Protein AF-A0A453H0G4-F1 (afdb_monomer_lite)

Secondary structure (DSSP, 8-state):
-BS-GGG-S-HHHHHHHHHHHSPTTPEEEEEE----SSHHHHHHHHHH--PPPHHHHHHHHHHHT-EEEEEEEE--GGGTT-GGG----EEEEEEE--SSSS-S----------------HHHHHHHHHHHHHHHHHHHHHHHHHHHHHHHS-TTS--

Organism: Aegilops tauschii subsp. strangulata (NCBI:txid200361)

Structure (mmCIF, N/CA/C/O backbone):
data_AF-A0A453H0G4-F1
#
_entry.id   AF-A0A453H0G4-F1
#
loop_
_atom_site.group_PDB
_atom_site.id
_atom_site.type_symbol
_atom_site.label_atom_id
_atom_site.label_alt_id
_atom_site.label_comp_id
_atom_site.label_asym_id
_atom_site.label_entity_id
_atom_site.label_seq_id
_atom_site.pdbx_PDB_ins_code
_atom_site.Cartn_x
_atom_site.Cartn_y
_atom_site.Cartn_z
_atom_site.occupancy
_atom_site.B_iso_or_equiv
_atom_site.auth_seq_id
_atom_site.auth_comp_id
_atom_site.auth_asym_id
_atom_site.auth_atom_id
_atom_site.pdbx_PDB_model_num
ATOM 1 N N . MET A 1 1 ? -11.898 4.161 0.902 1.00 44.88 1 MET A N 1
ATOM 2 C CA . MET A 1 1 ? -11.115 5.325 0.427 1.00 44.88 1 MET A CA 1
ATOM 3 C C . MET A 1 1 ? -10.184 4.853 -0.679 1.00 44.88 1 MET A C 1
ATOM 5 O O . MET A 1 1 ? -9.592 3.791 -0.533 1.00 44.88 1 MET A O 1
ATOM 9 N N . HIS A 1 2 ? -10.110 5.577 -1.796 1.00 42.06 2 HIS A N 1
ATOM 10 C CA . HIS A 1 2 ? -9.302 5.189 -2.958 1.00 42.06 2 HIS A CA 1
ATOM 11 C C . HIS A 1 2 ? -8.018 6.042 -2.993 1.00 42.06 2 HIS A C 1
ATOM 13 O O . HIS A 1 2 ? -8.122 7.266 -3.025 1.00 42.06 2 HIS A O 1
ATOM 19 N N . GLY A 1 3 ? -6.842 5.402 -2.934 1.00 50.47 3 GLY A N 1
ATOM 20 C CA . GLY A 1 3 ? -5.542 5.872 -3.451 1.00 50.47 3 GLY A CA 1
ATOM 21 C C . GLY A 1 3 ? -5.126 7.316 -3.173 1.00 50.47 3 GLY A C 1
ATOM 22 O O . GLY A 1 3 ? -4.832 8.050 -4.110 1.00 50.47 3 GLY A O 1
ATOM 23 N N . SER A 1 4 ? -5.148 7.757 -1.916 1.00 56.78 4 SER A N 1
ATOM 24 C CA . SER A 1 4 ? -4.511 9.034 -1.551 1.00 56.78 4 SER A CA 1
ATOM 25 C C . SER A 1 4 ? -3.660 8.967 -0.293 1.00 56.78 4 SER A C 1
ATOM 27 O O . SER A 1 4 ? -2.975 9.937 0.006 1.00 56.78 4 SER A O 1
ATOM 29 N N . ILE A 1 5 ? -3.666 7.848 0.432 1.00 64.12 5 ILE A N 1
ATOM 30 C CA . ILE A 1 5 ? -3.004 7.737 1.734 1.00 64.12 5 ILE A CA 1
ATOM 31 C C . ILE A 1 5 ? -1.475 7.783 1.630 1.00 64.12 5 I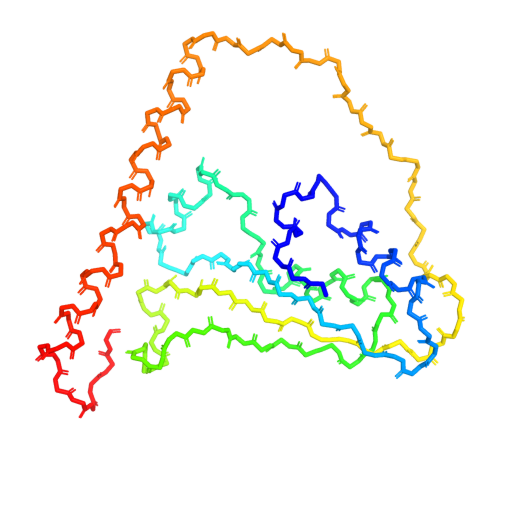LE A C 1
ATOM 33 O O . ILE A 1 5 ? -0.809 8.235 2.552 1.00 64.12 5 ILE A O 1
ATOM 37 N N . GLU A 1 6 ? -0.925 7.411 0.476 1.00 60.19 6 GLU A N 1
ATOM 38 C CA . GLU A 1 6 ? 0.489 7.552 0.123 1.00 60.19 6 GLU A CA 1
ATOM 39 C C . GLU A 1 6 ? 0.974 9.014 0.102 1.00 60.19 6 GLU A C 1
ATOM 41 O O . GLU A 1 6 ? 2.168 9.273 0.235 1.00 60.19 6 GLU A O 1
ATOM 46 N N . TYR A 1 7 ? 0.059 9.980 -0.030 1.00 61.62 7 TYR A N 1
ATOM 47 C CA . TYR A 1 7 ? 0.363 11.412 0.038 1.00 61.62 7 TYR A CA 1
ATOM 48 C C . TYR A 1 7 ? 0.092 12.013 1.419 1.00 61.62 7 TYR A C 1
ATOM 50 O O . TYR A 1 7 ? 0.298 13.212 1.620 1.00 61.62 7 TYR A O 1
ATOM 58 N N . TRP A 1 8 ? -0.410 11.222 2.371 1.00 67.94 8 TRP A N 1
ATOM 59 C CA . TRP A 1 8 ? -0.763 11.751 3.678 1.00 67.94 8 TRP A CA 1
ATOM 60 C C . TRP A 1 8 ? 0.496 11.867 4.531 1.00 67.94 8 TRP A C 1
ATOM 62 O O . TRP A 1 8 ? 1.216 10.884 4.691 1.00 67.94 8 TRP A O 1
ATOM 72 N N . PRO A 1 9 ? 0.747 13.036 5.144 1.00 67.38 9 PRO A N 1
ATOM 73 C CA . PRO A 1 9 ? 1.880 13.195 6.050 1.00 67.38 9 PRO A CA 1
ATOM 74 C C . PRO A 1 9 ? 1.763 12.299 7.296 1.00 67.38 9 PRO A C 1
ATOM 76 O O . PRO A 1 9 ? 2.767 12.027 7.942 1.00 67.38 9 PRO A O 1
ATOM 79 N N . ASP A 1 10 ? 0.550 11.838 7.629 1.00 79.19 10 ASP A N 1
ATOM 80 C CA . ASP A 1 10 ? 0.279 10.897 8.720 1.00 79.19 10 ASP A CA 1
ATOM 81 C C . ASP A 1 10 ? -0.889 9.950 8.334 1.00 79.19 10 ASP A C 1
ATOM 83 O O . ASP A 1 10 ? -2.060 10.266 8.589 1.00 79.19 10 ASP A O 1
ATOM 87 N N . PRO A 1 11 ? -0.598 8.804 7.680 1.00 83.25 11 PRO A N 1
ATOM 88 C CA . PRO A 1 11 ? -1.586 7.795 7.274 1.00 83.25 11 PRO A CA 1
ATOM 89 C C . PRO A 1 11 ? -2.470 7.288 8.419 1.00 83.25 11 PRO A C 1
ATOM 91 O O . PRO A 1 11 ? -3.677 7.080 8.254 1.00 83.25 11 PRO A O 1
ATOM 94 N N . GLN A 1 12 ? -1.885 7.145 9.610 1.00 86.50 12 GLN A N 1
ATOM 95 C CA . GLN A 1 12 ? -2.561 6.618 10.790 1.00 86.50 12 GLN A CA 1
ATOM 96 C C . GLN A 1 12 ? -3.721 7.522 11.229 1.00 86.50 12 GLN A C 1
ATOM 98 O O . GLN A 1 12 ? -4.770 7.021 11.647 1.00 86.50 12 GLN A O 1
ATOM 103 N N . ARG A 1 13 ? -3.572 8.849 11.101 1.00 85.81 13 ARG A N 1
ATOM 104 C CA . ARG A 1 13 ? -4.665 9.803 11.366 1.00 85.81 13 ARG A CA 1
ATOM 105 C C . ARG A 1 13 ? -5.828 9.640 10.400 1.00 85.81 13 ARG A C 1
ATOM 107 O O . ARG A 1 13 ? -6.972 9.751 10.831 1.00 85.81 13 ARG A O 1
ATOM 114 N N . GLY A 1 14 ? -5.552 9.357 9.128 1.00 86.75 14 GLY A N 1
ATOM 115 C CA . GLY A 1 14 ? -6.600 9.117 8.136 1.00 86.75 14 GLY A CA 1
ATOM 116 C C . GLY A 1 14 ? -7.420 7.878 8.432 1.00 86.75 14 GLY A C 1
ATOM 117 O O . GLY A 1 14 ? -8.646 7.920 8.378 1.00 86.75 14 GLY A O 1
ATOM 118 N N . ILE A 1 15 ? -6.754 6.799 8.834 1.00 88.38 15 ILE A N 1
ATOM 119 C CA . ILE A 1 15 ? -7.426 5.548 9.196 1.00 88.38 15 ILE A CA 1
ATOM 120 C C . ILE A 1 15 ? -8.207 5.707 10.511 1.00 88.38 15 ILE A C 1
ATOM 122 O O . ILE A 1 15 ? -9.334 5.224 10.613 1.00 88.38 15 ILE A O 1
ATOM 126 N N . ARG A 1 16 ? -7.680 6.461 11.487 1.00 89.00 16 ARG A N 1
ATOM 127 C CA . ARG A 1 16 ? -8.416 6.834 12.709 1.00 89.00 16 ARG A CA 1
ATOM 128 C C . ARG A 1 16 ? -9.697 7.609 12.394 1.00 89.00 16 ARG A C 1
ATOM 130 O O . ARG A 1 16 ? -10.744 7.329 12.970 1.00 89.00 16 ARG A O 1
ATOM 137 N N . GLU A 1 17 ? -9.615 8.580 11.492 1.00 87.44 17 GLU A N 1
ATOM 138 C CA . GLU A 1 17 ? -10.774 9.378 11.093 1.00 87.44 17 GLU A CA 1
ATOM 139 C C . GLU A 1 17 ? -11.798 8.536 10.322 1.00 87.44 17 GLU A C 1
ATOM 141 O O . GLU A 1 17 ? -13.000 8.639 10.567 1.00 87.44 17 GLU A O 1
ATOM 146 N N . ALA A 1 18 ? -11.329 7.624 9.465 1.00 87.50 18 ALA A N 1
ATOM 147 C CA . ALA A 1 18 ? -12.188 6.638 8.821 1.00 87.50 18 ALA A CA 1
ATOM 148 C C . ALA A 1 18 ? -12.916 5.767 9.857 1.00 87.50 18 ALA A C 1
ATOM 150 O O . ALA A 1 18 ? -14.119 5.555 9.723 1.00 87.50 18 ALA A O 1
ATOM 151 N N . TYR A 1 19 ? -12.227 5.326 10.918 1.00 86.94 19 TYR A N 1
ATOM 152 C CA . TYR A 1 19 ? -12.856 4.596 12.018 1.00 86.94 19 TYR A CA 1
ATOM 153 C C . TYR A 1 19 ? -13.939 5.438 12.693 1.00 86.94 19 TYR A C 1
ATOM 155 O O . TYR A 1 19 ? -15.042 4.946 12.888 1.00 86.94 19 TYR A O 1
ATOM 163 N N . ARG A 1 20 ? -13.680 6.711 13.013 1.00 88.25 20 ARG A N 1
ATOM 164 C CA . ARG A 1 20 ? -14.662 7.596 13.665 1.00 88.25 20 ARG A CA 1
ATOM 165 C C . ARG A 1 20 ? -15.952 7.752 12.853 1.00 88.25 20 ARG A C 1
ATOM 167 O O . ARG A 1 20 ? -17.037 7.670 13.422 1.00 88.25 20 ARG A O 1
ATOM 174 N N . VAL A 1 21 ? -15.830 7.980 11.545 1.00 88.00 21 VAL A N 1
ATOM 175 C CA . VAL A 1 21 ? -16.968 8.272 10.654 1.00 88.00 21 VAL A CA 1
ATOM 176 C C . VAL A 1 21 ? -17.787 7.023 10.320 1.00 88.00 21 VAL A C 1
ATOM 178 O O . VAL A 1 21 ? -18.987 7.124 10.071 1.00 88.00 21 VAL A O 1
ATOM 181 N N . LEU A 1 22 ? -17.163 5.845 10.313 1.00 88.94 22 LEU A N 1
ATOM 182 C CA . LEU A 1 22 ? -17.840 4.600 9.967 1.00 88.94 22 LEU A CA 1
ATOM 183 C C . LEU A 1 22 ? -18.895 4.219 11.023 1.00 88.94 22 LEU A C 1
ATOM 185 O O . LEU A 1 22 ? -18.688 4.401 12.227 1.00 88.94 22 LEU A O 1
ATOM 189 N N . SER A 1 23 ? -20.029 3.675 10.581 1.00 86.56 23 SER A N 1
ATOM 190 C CA . SER A 1 23 ? -21.041 3.112 11.481 1.00 86.56 23 SER A CA 1
ATOM 191 C C . SER A 1 23 ? -20.527 1.840 12.165 1.00 86.56 23 SER A C 1
ATOM 193 O O . SER A 1 23 ? -19.578 1.211 11.690 1.00 86.56 23 SER A O 1
ATOM 195 N N . ALA A 1 24 ? -21.173 1.438 13.264 1.00 87.62 24 ALA A N 1
ATOM 196 C CA . ALA A 1 24 ? -21.002 0.078 13.776 1.00 87.62 24 ALA A CA 1
ATOM 197 C C . ALA A 1 24 ? -21.346 -0.937 12.671 1.00 87.62 24 ALA A C 1
ATOM 199 O O . ALA A 1 24 ? -22.215 -0.677 11.835 1.00 87.62 24 ALA A O 1
ATOM 200 N N . ASP A 1 25 ? -20.589 -2.027 12.641 1.00 87.56 25 ASP A N 1
ATOM 201 C CA . ASP A 1 25 ? -20.593 -3.103 11.645 1.00 87.56 25 ASP A CA 1
ATOM 202 C C . ASP A 1 25 ? -20.268 -2.668 10.205 1.00 87.56 25 ASP A C 1
ATOM 204 O O . ASP A 1 25 ? -20.411 -3.436 9.253 1.00 87.56 25 ASP A O 1
ATOM 208 N N . GLY A 1 26 ? -19.786 -1.436 10.020 1.00 87.38 26 GLY A N 1
ATOM 209 C CA . GLY A 1 26 ? -19.317 -0.960 8.726 1.00 87.38 26 GLY A CA 1
ATOM 210 C C . GLY A 1 26 ? -17.964 -1.564 8.341 1.00 87.38 26 GLY A C 1
ATOM 211 O O . GLY A 1 26 ? -17.110 -1.829 9.191 1.00 87.38 26 GLY A O 1
ATOM 212 N N . VAL A 1 27 ? -17.740 -1.709 7.033 1.00 90.44 27 VAL A N 1
ATOM 213 C CA . VAL A 1 27 ? -16.470 -2.174 6.457 1.00 90.44 27 VAL A CA 1
ATOM 214 C C . VAL A 1 27 ? -15.701 -0.993 5.868 1.00 90.44 27 VAL A C 1
ATOM 216 O O . VAL A 1 27 ? -16.206 -0.272 5.007 1.00 90.44 27 VAL A O 1
ATOM 219 N N . ALA A 1 28 ? -14.454 -0.808 6.292 1.00 90.31 28 ALA A N 1
ATOM 220 C CA . ALA A 1 28 ? -13.516 0.103 5.649 1.00 90.31 28 ALA A CA 1
ATOM 221 C C . ALA A 1 28 ? -12.654 -0.680 4.645 1.00 90.31 28 ALA A C 1
ATOM 223 O O . ALA A 1 28 ? -11.988 -1.615 5.058 1.00 90.31 28 ALA A O 1
ATOM 224 N N . CYS A 1 29 ? -12.620 -0.293 3.359 1.00 90.00 29 CYS A N 1
ATOM 225 C CA . CYS A 1 29 ? -11.542 -0.679 2.419 1.00 90.00 29 CYS A CA 1
ATOM 226 C C . CYS A 1 29 ? -10.655 0.538 2.148 1.00 90.00 29 CYS A C 1
ATOM 228 O O . CYS A 1 29 ? -11.145 1.633 1.825 1.00 90.00 29 CYS A O 1
ATOM 230 N N . MET A 1 30 ? -9.348 0.325 2.234 1.00 86.44 30 MET A N 1
ATOM 231 C CA . MET A 1 30 ? -8.309 1.246 1.801 1.00 86.44 30 MET A CA 1
ATOM 232 C C . MET A 1 30 ? -7.554 0.626 0.637 1.00 86.44 30 MET A C 1
ATOM 234 O O . MET A 1 30 ? -7.043 -0.475 0.779 1.00 86.44 30 MET A O 1
ATOM 238 N N . ILE A 1 31 ? -7.449 1.339 -0.482 1.00 86.00 31 ILE A N 1
ATOM 239 C CA . ILE A 1 31 ? -6.621 0.919 -1.617 1.00 86.00 31 ILE A CA 1
ATOM 240 C C . ILE A 1 31 ? -5.403 1.826 -1.691 1.00 86.00 31 ILE A C 1
ATOM 242 O O . ILE A 1 31 ? -5.568 3.046 -1.722 1.00 86.00 31 ILE A O 1
ATOM 246 N N . GLY A 1 32 ? -4.212 1.236 -1.747 1.00 83.12 32 GLY A N 1
ATOM 247 C CA . GLY A 1 32 ? -2.954 1.969 -1.829 1.00 83.12 32 GLY A CA 1
ATOM 248 C C . GLY A 1 32 ? -1.873 1.204 -2.594 1.00 83.12 32 GLY A C 1
ATOM 249 O O . GLY A 1 32 ? -1.989 -0.012 -2.791 1.00 83.12 32 GLY A O 1
ATOM 250 N N . PRO A 1 33 ? -0.837 1.906 -3.071 1.00 80.75 33 PRO A N 1
ATOM 251 C CA . PRO A 1 33 ? 0.306 1.273 -3.703 1.00 80.75 33 PRO A CA 1
ATOM 252 C C . PRO A 1 33 ? 1.167 0.544 -2.662 1.00 80.75 33 PRO A C 1
ATOM 254 O O . PRO A 1 33 ? 1.265 0.963 -1.514 1.00 80.75 33 PRO A O 1
ATOM 257 N N . VAL A 1 34 ? 1.823 -0.541 -3.072 1.00 79.44 34 VAL A N 1
ATOM 258 C CA . VAL A 1 34 ? 2.674 -1.350 -2.188 1.00 79.44 34 VAL A CA 1
ATOM 259 C C . VAL A 1 34 ? 4.114 -1.256 -2.645 1.00 79.44 34 VAL A C 1
ATOM 261 O O . VAL A 1 34 ? 4.405 -1.222 -3.842 1.00 79.44 34 VAL A O 1
ATOM 264 N N . ARG A 1 35 ? 5.033 -1.262 -1.681 1.00 77.75 35 ARG A N 1
ATOM 265 C CA . ARG A 1 35 ? 6.464 -1.269 -1.964 1.00 77.75 35 ARG A CA 1
ATOM 266 C C . ARG A 1 35 ? 6.873 -2.444 -2.878 1.00 77.75 35 ARG A C 1
ATOM 268 O O . ARG A 1 35 ? 6.575 -3.602 -2.568 1.00 77.75 35 ARG A O 1
ATOM 275 N N . PRO A 1 36 ? 7.620 -2.183 -3.969 1.00 76.38 36 PRO A N 1
ATOM 276 C CA . PRO A 1 36 ? 8.144 -3.228 -4.843 1.00 76.38 36 PRO A CA 1
ATOM 277 C C . PRO A 1 36 ? 9.053 -4.226 -4.117 1.00 76.38 36 PRO A C 1
ATOM 279 O O . PRO A 1 36 ? 9.826 -3.860 -3.231 1.00 76.38 36 PRO A O 1
ATOM 282 N N . THR A 1 37 ? 9.038 -5.490 -4.547 1.00 74.69 37 THR A N 1
ATOM 283 C CA . THR A 1 37 ? 9.882 -6.548 -3.954 1.00 74.69 37 THR A CA 1
ATOM 284 C C . THR A 1 37 ? 11.230 -6.722 -4.650 1.00 74.69 37 THR A C 1
ATOM 286 O O . THR A 1 37 ? 12.162 -7.261 -4.054 1.00 74.69 37 THR A O 1
ATOM 289 N N . PHE A 1 38 ? 11.361 -6.286 -5.907 1.00 78.06 38 PHE A N 1
ATOM 290 C CA . PHE A 1 38 ? 12.619 -6.368 -6.650 1.00 78.06 38 PHE A CA 1
ATOM 291 C C . PHE A 1 38 ? 13.580 -5.272 -6.185 1.00 78.06 38 PHE A C 1
ATOM 293 O O . PHE A 1 38 ? 13.196 -4.108 -6.139 1.00 78.06 38 PHE A O 1
ATOM 300 N N . TRP A 1 39 ? 14.829 -5.626 -5.870 1.00 78.69 39 TRP A N 1
ATOM 301 C CA . TRP A 1 39 ? 15.784 -4.720 -5.215 1.00 78.69 39 TRP A CA 1
ATOM 302 C C . TRP A 1 39 ? 15.998 -3.393 -5.966 1.00 78.69 39 TRP A C 1
ATOM 304 O O . TRP A 1 39 ? 16.043 -2.343 -5.333 1.00 78.69 39 TRP A O 1
ATOM 314 N N . LEU A 1 40 ? 16.072 -3.421 -7.303 1.00 80.00 40 LEU A N 1
ATOM 315 C CA . LEU A 1 40 ? 16.292 -2.218 -8.112 1.00 80.00 40 LEU A CA 1
ATOM 316 C C . LEU A 1 40 ? 15.035 -1.342 -8.169 1.00 80.00 40 LEU A C 1
ATOM 318 O O . LEU A 1 40 ? 15.120 -0.125 -8.051 1.00 80.00 40 LEU A O 1
ATOM 322 N N . SER A 1 41 ? 13.857 -1.959 -8.303 1.00 77.00 41 SER A N 1
ATOM 323 C CA . SER A 1 41 ? 12.586 -1.227 -8.265 1.00 77.00 41 SER A CA 1
ATOM 324 C C . SER A 1 41 ? 12.322 -0.651 -6.878 1.00 77.00 41 SER A C 1
ATOM 326 O O . SER A 1 41 ? 11.819 0.459 -6.779 1.00 77.00 41 SER A O 1
ATOM 328 N N . ARG A 1 42 ? 12.701 -1.374 -5.817 1.00 79.62 42 ARG A N 1
ATOM 329 C CA . ARG A 1 42 ? 12.653 -0.914 -4.426 1.00 79.62 42 ARG A CA 1
ATOM 330 C C . ARG A 1 42 ? 13.561 0.294 -4.216 1.00 79.62 42 ARG A C 1
ATOM 332 O O . ARG A 1 42 ? 13.120 1.266 -3.629 1.00 79.62 42 ARG A O 1
ATOM 339 N N . PHE A 1 43 ? 14.783 0.260 -4.745 1.00 82.12 43 PHE A N 1
ATOM 340 C CA . PHE A 1 43 ? 15.712 1.387 -4.670 1.00 82.12 43 PHE A CA 1
ATOM 341 C C . PHE A 1 43 ? 15.133 2.655 -5.316 1.00 82.12 43 PHE A C 1
ATOM 343 O O . PHE A 1 43 ? 15.074 3.697 -4.672 1.00 82.12 43 PHE A O 1
ATOM 350 N N . PHE A 1 44 ? 14.634 2.564 -6.554 1.00 76.19 44 PHE A N 1
ATOM 351 C CA . PHE A 1 44 ? 14.008 3.714 -7.219 1.00 76.19 44 PHE A CA 1
ATOM 352 C C . PHE A 1 44 ? 12.699 4.153 -6.551 1.00 76.19 44 PHE A C 1
ATOM 354 O O . PHE A 1 44 ? 12.419 5.348 -6.484 1.00 76.19 44 PHE A O 1
ATOM 361 N N . ALA A 1 45 ? 11.913 3.205 -6.035 1.00 77.12 45 ALA A N 1
ATOM 362 C CA . ALA A 1 45 ? 10.715 3.484 -5.256 1.00 77.12 45 ALA A CA 1
ATOM 363 C C . ALA A 1 45 ? 11.057 4.298 -4.004 1.00 77.12 45 ALA A C 1
ATOM 365 O O . ALA A 1 45 ? 10.524 5.387 -3.856 1.00 77.12 45 ALA A O 1
ATOM 366 N N . ASP A 1 46 ? 12.009 3.839 -3.189 1.00 77.75 46 ASP A N 1
ATOM 367 C CA . ASP A 1 46 ? 12.439 4.515 -1.960 1.00 77.75 46 ASP A CA 1
ATOM 368 C C . ASP A 1 46 ? 13.034 5.915 -2.230 1.00 77.75 46 ASP A C 1
ATOM 370 O O . ASP A 1 46 ? 12.949 6.801 -1.382 1.00 77.75 46 ASP A O 1
ATOM 374 N N . MET A 1 47 ? 13.634 6.134 -3.408 1.00 73.62 47 MET A N 1
ATOM 375 C CA . MET A 1 47 ? 14.179 7.437 -3.814 1.00 73.62 47 MET A CA 1
ATOM 376 C C . MET A 1 47 ? 13.117 8.446 -4.268 1.00 73.62 47 MET A C 1
ATOM 378 O O . MET A 1 47 ? 13.335 9.652 -4.131 1.00 73.62 47 MET A O 1
ATOM 382 N N . TRP A 1 48 ? 12.008 7.983 -4.853 1.00 67.00 48 TRP A N 1
ATOM 383 C CA . TRP A 1 48 ? 10.970 8.854 -5.419 1.00 67.00 48 TRP A CA 1
ATOM 384 C C . TRP A 1 48 ? 9.738 8.984 -4.498 1.00 67.00 48 TRP A C 1
ATOM 386 O O . TRP A 1 48 ? 9.209 10.086 -4.352 1.00 67.00 48 TRP A O 1
ATOM 396 N N . MET A 1 49 ? 9.251 7.892 -3.895 1.00 67.19 49 MET A N 1
ATOM 397 C CA . MET A 1 49 ? 7.973 7.822 -3.166 1.00 67.19 49 MET A CA 1
ATOM 398 C C . MET A 1 49 ? 8.072 7.015 -1.864 1.00 67.19 49 MET A C 1
ATOM 400 O O . MET A 1 49 ? 8.736 5.985 -1.786 1.00 67.19 49 MET A O 1
ATOM 404 N N . LEU A 1 50 ? 7.322 7.440 -0.847 1.00 68.69 50 LEU A N 1
ATOM 405 C CA . LEU A 1 50 ? 7.125 6.665 0.378 1.00 68.69 50 LEU A CA 1
ATOM 406 C C . LEU A 1 50 ? 6.037 5.616 0.129 1.00 68.69 50 LEU A C 1
ATOM 408 O O . LEU A 1 50 ? 4.861 5.869 0.367 1.00 68.69 50 LEU A O 1
ATOM 412 N N . PHE A 1 51 ? 6.423 4.455 -0.399 1.00 74.75 51 PHE A N 1
ATOM 413 C CA . PHE A 1 51 ? 5.507 3.322 -0.525 1.00 74.75 51 PHE A CA 1
ATOM 414 C C . PHE A 1 51 ? 5.470 2.530 0.781 1.00 74.75 51 PHE A C 1
ATOM 416 O O . PHE A 1 51 ? 6.500 1.953 1.152 1.00 74.75 51 PHE A O 1
ATOM 423 N N . PRO A 1 52 ? 4.310 2.446 1.449 1.00 79.44 52 PRO A N 1
ATOM 424 C CA . PRO A 1 52 ? 4.176 1.611 2.624 1.00 79.44 52 PRO A CA 1
ATOM 425 C C . PRO A 1 52 ? 4.292 0.129 2.257 1.00 79.44 52 PRO A C 1
ATOM 427 O O . PRO A 1 52 ? 4.058 -0.313 1.123 1.00 79.44 52 PRO A O 1
ATOM 430 N N . THR A 1 53 ? 4.690 -0.646 3.247 1.00 85.00 53 THR A N 1
ATOM 431 C CA . THR A 1 53 ? 4.677 -2.102 3.226 1.00 85.00 53 THR A CA 1
ATOM 432 C C . THR A 1 53 ? 3.268 -2.631 3.486 1.00 85.00 53 THR A C 1
ATOM 434 O O . THR A 1 53 ? 2.405 -1.931 4.014 1.00 85.00 53 THR A O 1
ATOM 437 N N . GLU A 1 54 ? 3.018 -3.879 3.090 1.00 84.69 54 GLU A N 1
ATOM 438 C CA . GLU A 1 54 ? 1.735 -4.555 3.333 1.00 84.69 54 GLU A CA 1
ATOM 439 C C . GLU A 1 54 ? 1.441 -4.629 4.841 1.00 84.69 54 GLU A C 1
ATOM 441 O O . GLU A 1 54 ? 0.307 -4.438 5.277 1.00 84.69 54 GLU A O 1
ATOM 446 N N . GLU A 1 55 ? 2.490 -4.843 5.631 1.00 86.38 55 GLU A N 1
ATOM 447 C CA . GLU A 1 55 ? 2.452 -4.944 7.083 1.00 86.38 55 GLU A CA 1
ATOM 448 C C . GLU A 1 55 ? 2.088 -3.608 7.746 1.00 86.38 55 GLU A C 1
ATOM 450 O O . GLU A 1 55 ? 1.264 -3.593 8.657 1.00 86.38 55 GLU A O 1
ATOM 455 N N . GLU A 1 56 ? 2.623 -2.482 7.257 1.00 87.62 56 GLU A N 1
ATOM 456 C CA . GLU A 1 56 ? 2.273 -1.145 7.764 1.00 87.62 56 GLU A CA 1
ATOM 457 C C . GLU A 1 56 ? 0.782 -0.840 7.585 1.00 87.62 56 GLU A C 1
ATOM 459 O O . GLU A 1 56 ? 0.146 -0.309 8.496 1.00 87.62 56 GLU A O 1
ATOM 464 N N . TYR A 1 57 ? 0.191 -1.220 6.446 1.00 87.12 57 TYR A N 1
ATOM 465 C CA . TYR A 1 57 ? -1.246 -1.034 6.235 1.00 87.12 57 TYR A CA 1
ATOM 466 C C . TYR A 1 57 ? -2.091 -1.830 7.235 1.00 87.12 57 TYR A C 1
ATOM 468 O O . TYR A 1 57 ? -3.088 -1.307 7.737 1.00 87.12 57 TYR A O 1
ATOM 476 N N . ILE A 1 58 ? -1.702 -3.075 7.527 1.00 89.81 58 ILE A N 1
ATOM 477 C CA . ILE A 1 58 ? -2.390 -3.918 8.513 1.00 89.81 58 ILE A CA 1
ATOM 478 C C . ILE A 1 58 ? -2.252 -3.298 9.906 1.00 89.81 58 ILE A C 1
ATOM 480 O O . ILE A 1 58 ? -3.262 -3.089 10.581 1.00 89.81 58 ILE A O 1
ATOM 484 N N . GLU A 1 59 ? -1.033 -2.915 10.298 1.00 90.94 59 GLU A N 1
ATOM 485 C CA . GLU A 1 59 ? -0.761 -2.310 11.603 1.00 90.94 59 GLU A CA 1
ATOM 486 C C . GLU A 1 59 ? -1.610 -1.050 11.819 1.00 90.94 59 GLU A C 1
ATOM 488 O O . GLU A 1 59 ? -2.191 -0.861 12.890 1.00 90.94 59 GLU A O 1
ATOM 493 N N . TRP A 1 60 ? -1.748 -0.196 10.800 1.00 90.00 60 TRP A N 1
ATOM 494 C CA . TRP A 1 60 ? -2.545 1.020 10.934 1.00 90.00 60 TRP A CA 1
ATOM 495 C C . TRP A 1 60 ? -4.030 0.749 11.174 1.00 90.00 60 TRP A C 1
ATOM 497 O O . TRP A 1 60 ? -4.663 1.473 11.952 1.00 90.00 60 TRP A O 1
ATOM 507 N N . PHE A 1 61 ? -4.587 -0.274 10.521 1.00 90.94 61 PHE A N 1
ATOM 508 C CA . PHE A 1 61 ? -5.973 -0.699 10.714 1.00 90.94 61 PHE A CA 1
ATOM 509 C C . PHE A 1 61 ? -6.18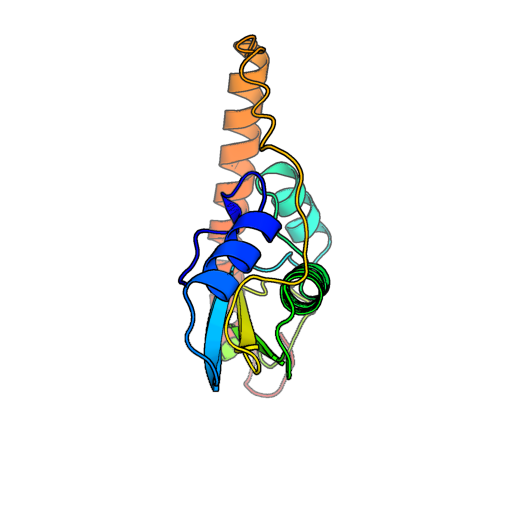2 -1.312 12.101 1.00 90.94 61 PHE A C 1
ATOM 511 O O . PHE A 1 61 ? -7.113 -0.922 12.811 1.00 90.94 61 PHE A O 1
ATOM 518 N N . GLU A 1 62 ? -5.289 -2.206 12.522 1.00 91.12 62 GLU A N 1
ATOM 519 C CA . GLU A 1 62 ? -5.346 -2.838 13.843 1.00 91.12 62 GLU A CA 1
ATOM 520 C C . GLU A 1 62 ? -5.230 -1.803 14.966 1.00 91.12 62 GLU A C 1
ATOM 522 O O . GLU A 1 62 ? -6.042 -1.787 15.894 1.00 91.12 62 GLU A O 1
ATOM 527 N N . ARG A 1 63 ? -4.278 -0.869 14.851 1.00 90.12 63 ARG A N 1
ATOM 528 C CA . ARG A 1 63 ? -4.088 0.220 15.820 1.00 90.12 63 ARG A CA 1
ATOM 529 C C . ARG A 1 63 ? -5.270 1.171 15.872 1.00 90.12 63 ARG A C 1
ATOM 531 O O . ARG A 1 63 ? -5.585 1.676 16.945 1.00 90.12 63 ARG A O 1
ATOM 538 N N . ALA A 1 64 ? -5.935 1.412 14.744 1.00 88.38 64 ALA A N 1
ATOM 539 C CA . ALA A 1 64 ? -7.152 2.216 14.706 1.00 88.38 64 ALA A CA 1
ATOM 540 C C . ALA A 1 64 ? -8.365 1.507 15.335 1.00 88.38 64 ALA A C 1
ATOM 542 O O . ALA A 1 64 ? -9.366 2.174 15.595 1.00 88.38 64 ALA A O 1
ATOM 543 N N . GLY A 1 65 ? -8.275 0.208 15.632 1.00 89.06 65 GLY A N 1
ATOM 544 C CA . GLY A 1 65 ? -9.318 -0.565 16.305 1.00 89.06 65 GLY A CA 1
ATOM 545 C C . GLY A 1 65 ? -10.192 -1.404 15.374 1.00 89.06 65 GLY A C 1
ATOM 546 O O . GLY A 1 65 ? -11.159 -2.001 15.847 1.00 89.06 65 GLY A O 1
ATOM 547 N N . PHE A 1 66 ? -9.872 -1.478 14.077 1.00 91.00 66 PHE A N 1
ATOM 548 C CA . PHE A 1 66 ? -10.574 -2.374 13.157 1.00 91.00 66 PHE A CA 1
ATOM 549 C C . PHE A 1 66 ? -10.306 -3.845 13.513 1.00 91.00 66 PHE A C 1
ATOM 551 O O . PHE A 1 66 ? -9.247 -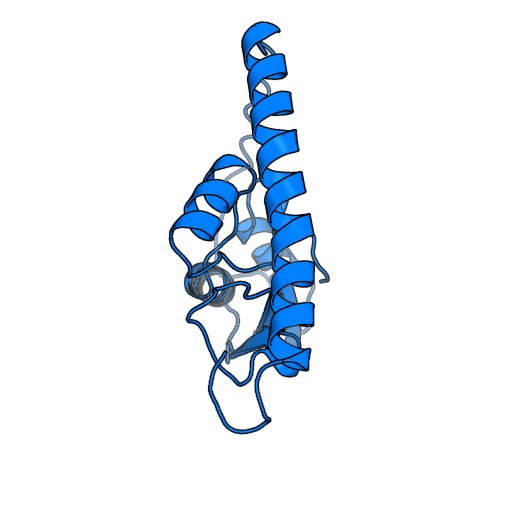4.200 14.037 1.00 91.00 66 PHE A O 1
ATOM 558 N N . LYS A 1 67 ? -11.290 -4.702 13.244 1.00 91.06 67 LYS A N 1
ATOM 559 C CA . LYS A 1 67 ? -11.214 -6.161 13.395 1.00 91.06 67 LYS A CA 1
ATOM 560 C C . LYS A 1 67 ? -11.314 -6.838 12.034 1.00 91.06 67 LYS A C 1
ATOM 562 O O . LYS A 1 67 ? -11.719 -6.196 11.068 1.00 91.06 67 LYS A O 1
ATOM 567 N N . ASP A 1 68 ? -10.907 -8.104 11.978 1.00 91.38 68 ASP A N 1
ATOM 568 C CA . ASP A 1 68 ? -10.930 -8.926 10.761 1.00 91.38 68 ASP A CA 1
ATOM 569 C C . ASP A 1 68 ? -10.240 -8.226 9.582 1.00 91.38 68 ASP A C 1
ATOM 571 O O . ASP A 1 68 ? -10.821 -7.997 8.521 1.00 91.38 68 ASP A O 1
ATOM 575 N N . VAL A 1 69 ? -8.996 -7.795 9.823 1.00 91.62 69 VAL A N 1
ATOM 576 C CA . VAL A 1 69 ? -8.217 -7.058 8.831 1.00 91.62 69 VAL A CA 1
ATOM 577 C C . VAL A 1 69 ? -7.705 -8.026 7.767 1.00 91.62 69 VAL A C 1
ATOM 579 O O . VAL A 1 69 ? -6.920 -8.925 8.063 1.00 91.62 69 VAL A O 1
ATOM 582 N N . GLU A 1 70 ? -8.120 -7.827 6.519 1.00 91.31 70 GLU A N 1
ATOM 583 C CA . GLU A 1 70 ? -7.699 -8.648 5.382 1.00 91.31 70 GLU A CA 1
ATOM 584 C C . GLU A 1 70 ? -6.951 -7.809 4.348 1.00 91.31 70 GLU A C 1
ATOM 586 O O . GLU A 1 70 ? -7.360 -6.699 4.008 1.00 91.31 70 GLU A O 1
ATOM 591 N N . LEU A 1 71 ? -5.865 -8.361 3.801 1.00 88.88 71 LEU A N 1
ATOM 592 C CA . LEU A 1 71 ? -5.082 -7.727 2.744 1.00 88.88 71 LEU A CA 1
ATOM 593 C C . LEU A 1 71 ? -5.240 -8.488 1.428 1.00 88.88 71 LEU A C 1
ATOM 595 O O . LEU A 1 71 ? -4.760 -9.611 1.262 1.00 88.88 71 LEU A O 1
ATOM 599 N N . THR A 1 72 ? -5.865 -7.831 0.455 1.00 86.12 72 THR A N 1
ATOM 600 C CA . THR A 1 72 ? -6.026 -8.321 -0.914 1.00 86.12 72 THR A CA 1
ATOM 601 C C . THR A 1 72 ? -5.067 -7.595 -1.848 1.00 86.12 72 THR A C 1
ATOM 603 O O . THR A 1 72 ? -5.092 -6.374 -1.981 1.00 86.12 72 THR A O 1
ATOM 606 N N . ARG A 1 73 ? -4.222 -8.347 -2.553 1.00 81.25 73 ARG A N 1
ATOM 607 C CA . ARG A 1 73 ? -3.243 -7.787 -3.495 1.00 81.25 73 ARG A CA 1
ATOM 608 C C . ARG A 1 73 ? -3.890 -7.501 -4.843 1.00 81.25 73 ARG A C 1
ATOM 610 O O . ARG A 1 73 ? -4.616 -8.338 -5.376 1.00 81.25 73 ARG A O 1
ATOM 617 N N . ILE A 1 74 ? -3.572 -6.347 -5.420 1.00 78.19 74 ILE A N 1
ATOM 618 C CA . ILE A 1 74 ? -4.062 -5.922 -6.730 1.00 78.19 74 ILE A CA 1
ATOM 619 C C 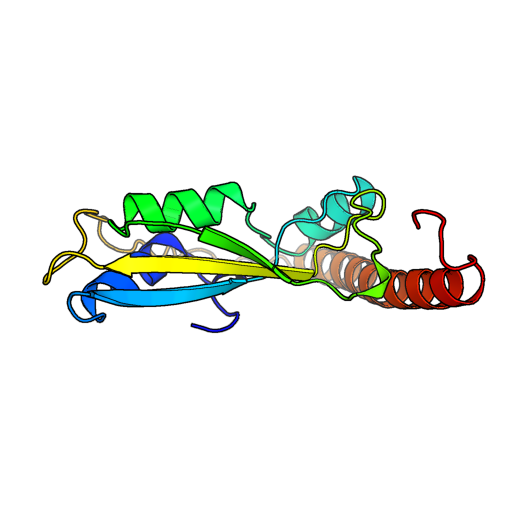. ILE A 1 74 ? -2.889 -5.964 -7.709 1.00 78.19 74 ILE A C 1
ATOM 621 O O . ILE A 1 74 ? -1.899 -5.242 -7.580 1.00 78.19 74 ILE A O 1
ATOM 625 N N . GLY A 1 75 ? -3.001 -6.835 -8.708 1.00 73.44 75 GLY A N 1
ATOM 626 C CA . GLY A 1 75 ? -1.993 -6.992 -9.744 1.00 73.44 75 GLY A CA 1
ATOM 627 C C . GLY A 1 75 ? -2.591 -7.559 -11.032 1.00 73.44 75 GLY A C 1
ATOM 628 O O . GLY A 1 75 ? -3.601 -8.265 -10.996 1.00 73.44 75 GLY A O 1
ATOM 629 N N . PRO A 1 76 ? -1.998 -7.249 -12.191 1.00 66.94 76 PRO A N 1
ATOM 630 C CA . PRO A 1 76 ? -2.493 -7.728 -13.470 1.00 66.94 76 PRO A CA 1
ATOM 631 C C . PRO A 1 76 ? -2.285 -9.243 -13.603 1.00 66.94 76 PRO A C 1
ATOM 633 O O . PRO A 1 76 ? -1.245 -9.784 -13.225 1.00 66.94 76 PRO A O 1
ATOM 636 N N . LYS A 1 77 ? -3.279 -9.934 -14.177 1.00 64.88 77 LYS A N 1
ATOM 637 C CA . LYS A 1 77 ? -3.349 -11.410 -14.240 1.00 64.88 77 LYS A CA 1
ATOM 638 C C . LYS A 1 77 ? -2.110 -12.067 -14.874 1.00 64.88 77 LYS A C 1
ATOM 640 O O . LYS A 1 77 ? -1.758 -13.187 -14.512 1.00 64.88 77 LYS A O 1
ATOM 645 N N . TRP A 1 78 ? -1.414 -11.362 -15.769 1.00 61.69 78 TRP A N 1
ATOM 646 C CA . TRP A 1 78 ? -0.195 -11.833 -16.437 1.00 61.69 78 TRP A CA 1
ATOM 647 C C . TRP A 1 78 ? 1.023 -11.991 -15.512 1.00 61.69 78 TRP A C 1
ATOM 649 O O . TRP A 1 78 ? 2.021 -12.568 -15.924 1.00 61.69 78 TRP A O 1
ATOM 659 N N . TYR A 1 79 ? 0.954 -11.544 -14.249 1.00 61.31 79 TYR A N 1
ATOM 660 C CA . TYR A 1 79 ? 2.052 -11.727 -13.294 1.00 61.31 79 TYR A CA 1
ATOM 661 C C . TYR A 1 79 ? 2.224 -13.198 -12.888 1.00 61.31 79 TYR A C 1
ATOM 663 O O . TYR A 1 79 ? 3.246 -13.538 -12.305 1.00 61.31 79 TYR A O 1
ATOM 671 N N . ARG A 1 80 ? 1.252 -14.082 -13.188 1.00 62.75 80 ARG A N 1
ATOM 672 C CA . ARG A 1 80 ? 1.283 -15.537 -12.904 1.00 62.75 80 ARG A CA 1
ATOM 673 C C . ARG A 1 80 ? 1.765 -15.873 -11.478 1.00 62.75 80 ARG A C 1
ATOM 675 O O . ARG A 1 80 ? 2.466 -16.858 -11.272 1.00 62.75 80 ARG A O 1
ATOM 682 N N . GLY A 1 81 ? 1.443 -15.020 -10.500 1.00 56.06 81 GLY A N 1
ATOM 683 C CA . GLY A 1 81 ? 1.882 -15.157 -9.102 1.00 56.06 81 GLY A CA 1
ATOM 684 C C . GLY A 1 81 ? 3.379 -14.913 -8.848 1.00 56.06 81 GLY A C 1
ATOM 685 O O . GLY A 1 81 ? 3.847 -15.084 -7.724 1.00 56.06 81 GLY A O 1
ATOM 686 N N . ALA A 1 82 ? 4.155 -14.505 -9.854 1.00 55.66 82 ALA A N 1
ATOM 687 C CA . ALA A 1 82 ? 5.591 -14.315 -9.740 1.00 55.66 82 ALA A CA 1
ATOM 688 C C . ALA A 1 82 ? 5.939 -12.973 -9.075 1.00 55.66 82 ALA A C 1
ATOM 690 O O . ALA A 1 82 ? 5.914 -11.904 -9.679 1.00 55.66 82 ALA A O 1
ATOM 691 N N . ARG A 1 83 ? 6.371 -13.036 -7.811 1.00 59.50 83 ARG A N 1
ATOM 692 C CA . ARG A 1 83 ? 6.934 -11.892 -7.063 1.00 59.50 83 ARG A CA 1
ATOM 693 C C . ARG A 1 83 ? 8.337 -11.481 -7.539 1.00 59.50 83 ARG A C 1
ATOM 695 O O . ARG A 1 83 ? 8.880 -10.485 -7.065 1.00 59.50 83 ARG A O 1
ATOM 702 N N . ARG A 1 84 ? 8.952 -12.254 -8.446 1.00 55.84 84 ARG A N 1
ATOM 703 C CA . ARG A 1 84 ? 10.384 -12.169 -8.802 1.00 55.84 84 ARG A CA 1
ATOM 704 C C . ARG A 1 84 ? 10.760 -10.895 -9.550 1.00 55.84 84 ARG A C 1
ATOM 706 O O . ARG A 1 84 ? 11.930 -10.525 -9.582 1.00 55.84 84 ARG A O 1
ATOM 713 N N . HIS A 1 85 ? 9.778 -10.245 -10.158 1.00 56.31 85 HIS A N 1
ATOM 714 C CA . HIS A 1 85 ? 9.955 -8.983 -10.869 1.00 56.31 85 HIS A CA 1
ATOM 715 C C . HIS A 1 85 ? 9.253 -7.797 -10.200 1.00 56.31 85 HIS A C 1
ATOM 717 O O . HIS A 1 85 ? 9.403 -6.663 -10.635 1.00 56.31 85 HIS A O 1
ATOM 723 N N . GLY A 1 86 ? 8.521 -8.064 -9.117 1.00 53.75 86 GLY A N 1
ATOM 724 C CA . GLY A 1 86 ? 8.288 -7.116 -8.036 1.00 53.75 86 GLY A CA 1
ATOM 725 C C . GLY A 1 86 ? 7.476 -5.854 -8.290 1.00 53.75 86 GLY A C 1
ATOM 726 O O . GLY A 1 86 ? 7.533 -4.986 -7.430 1.00 53.75 86 GLY A O 1
ATOM 727 N N . LEU A 1 87 ? 6.682 -5.747 -9.359 1.00 60.31 87 LEU A N 1
ATOM 728 C CA . LEU A 1 87 ? 5.647 -4.707 -9.438 1.00 60.31 87 LEU A CA 1
ATOM 729 C C . LEU A 1 87 ? 4.360 -5.230 -8.791 1.00 60.31 87 LEU A C 1
ATOM 731 O O . LEU A 1 87 ? 3.446 -5.689 -9.474 1.00 60.31 87 LEU A O 1
ATOM 735 N N . VAL A 1 88 ? 4.286 -5.203 -7.461 1.00 58.91 88 VAL A N 1
ATOM 736 C CA . VAL A 1 88 ? 2.967 -5.196 -6.819 1.00 58.91 88 VAL A CA 1
ATOM 737 C C . VAL A 1 88 ? 2.409 -3.797 -7.053 1.00 58.91 88 VAL A C 1
ATOM 739 O O . VAL A 1 88 ? 3.009 -2.818 -6.625 1.00 58.91 88 VAL A O 1
ATOM 742 N N . ILE A 1 89 ? 1.320 -3.700 -7.816 1.00 70.25 89 ILE A N 1
ATOM 743 C CA . ILE A 1 89 ? 0.784 -2.406 -8.270 1.00 70.25 89 ILE A CA 1
ATOM 744 C C . ILE A 1 89 ? -0.079 -1.758 -7.170 1.00 70.25 89 ILE A C 1
ATOM 746 O O . ILE A 1 89 ? -0.216 -0.540 -7.134 1.00 70.25 89 ILE A O 1
ATOM 750 N N . GLY A 1 90 ? -0.579 -2.550 -6.215 1.00 77.56 90 GLY A N 1
ATOM 751 C CA . GLY A 1 90 ? -1.189 -2.067 -4.976 1.00 77.56 90 GLY A CA 1
ATOM 752 C C . GLY A 1 90 ? -1.821 -3.179 -4.138 1.00 77.56 90 GLY A C 1
ATOM 753 O O . GLY A 1 90 ? -1.771 -4.357 -4.500 1.00 77.56 90 GLY A O 1
ATOM 754 N N . CYS A 1 91 ? -2.450 -2.808 -3.027 1.00 84.81 91 CYS A N 1
ATOM 755 C CA . CYS A 1 91 ? -3.295 -3.669 -2.197 1.00 84.81 91 CYS A CA 1
ATOM 756 C C . CYS A 1 91 ? -4.598 -2.946 -1.808 1.00 84.81 91 CYS A C 1
ATOM 758 O O . CYS A 1 91 ? -4.586 -1.727 -1.645 1.00 84.81 91 CYS A O 1
ATOM 760 N N . CYS A 1 92 ? -5.710 -3.679 -1.640 1.00 87.44 92 CYS A N 1
ATOM 761 C CA . CYS A 1 92 ? -6.816 -3.252 -0.767 1.00 87.44 92 CYS A CA 1
ATOM 762 C C . CYS A 1 92 ? -6.606 -3.905 0.597 1.00 87.44 92 CYS A C 1
ATOM 764 O O . CYS A 1 92 ? -6.400 -5.115 0.675 1.00 87.44 92 CYS A O 1
ATOM 766 N N . VAL A 1 93 ? -6.701 -3.112 1.653 1.00 89.50 93 VAL A N 1
ATOM 767 C CA . VAL A 1 93 ? -6.843 -3.596 3.022 1.00 89.50 93 VAL A CA 1
ATOM 768 C C . VAL A 1 93 ? -8.260 -3.312 3.479 1.00 89.50 93 VAL A C 1
ATOM 770 O O . VAL A 1 93 ? -8.723 -2.174 3.370 1.00 89.50 93 VAL A O 1
ATOM 773 N N . THR A 1 94 ? -8.953 -4.342 3.952 1.00 91.50 94 THR A N 1
ATOM 774 C CA . THR A 1 94 ? -10.293 -4.236 4.526 1.00 91.50 94 THR A CA 1
ATOM 775 C C . THR A 1 94 ? -10.257 -4.451 6.026 1.00 91.50 94 THR A C 1
ATOM 777 O O . THR A 1 94 ? -9.457 -5.244 6.497 1.00 91.50 94 THR A O 1
ATOM 780 N N . GLY A 1 95 ? -11.135 -3.787 6.774 1.00 91.25 95 GLY A N 1
ATOM 781 C CA . GLY A 1 95 ? -11.343 -4.050 8.197 1.00 91.25 95 GLY A CA 1
ATOM 782 C C . GLY A 1 95 ? -12.742 -3.641 8.647 1.00 91.25 95 GLY A C 1
ATOM 783 O O . GLY A 1 95 ? -13.337 -2.712 8.094 1.00 91.25 95 GLY A O 1
ATOM 784 N N . ILE A 1 96 ? -13.270 -4.341 9.647 1.00 91.19 96 ILE A N 1
ATOM 785 C CA . ILE A 1 96 ? -14.630 -4.176 10.167 1.00 91.19 96 ILE A CA 1
ATOM 786 C C . ILE A 1 96 ? -14.594 -3.353 11.456 1.00 91.19 96 ILE A C 1
ATOM 788 O O . ILE A 1 96 ? -13.783 -3.602 12.353 1.00 91.19 96 ILE A O 1
ATOM 792 N N . LYS A 1 97 ? -15.480 -2.360 11.567 1.00 90.44 97 LYS A N 1
ATOM 793 C CA . LYS A 1 97 ? -15.699 -1.615 12.813 1.00 90.44 97 LYS A CA 1
ATOM 794 C C . LYS A 1 97 ? -16.786 -2.304 13.629 1.00 90.44 97 LYS A C 1
ATOM 796 O O . LYS A 1 97 ? -17.952 -2.215 13.284 1.00 90.44 97 LYS A O 1
ATOM 801 N N . THR A 1 98 ? -16.425 -2.937 14.738 1.00 84.44 98 THR A N 1
ATOM 802 C CA . THR A 1 98 ? -17.382 -3.685 15.577 1.00 84.44 98 THR A CA 1
ATOM 803 C C . THR A 1 98 ? -18.083 -2.825 16.628 1.00 84.44 98 THR A C 1
ATOM 805 O O . THR A 1 98 ? -19.162 -3.172 17.093 1.00 84.44 98 THR A O 1
ATOM 808 N N . GLN A 1 99 ? -17.493 -1.694 17.028 1.00 82.50 99 GLN A N 1
ATOM 809 C CA . GLN A 1 99 ? -18.040 -0.831 18.080 1.00 82.50 99 GLN A CA 1
ATOM 810 C C . GLN A 1 99 ? -18.254 0.589 17.570 1.00 82.50 99 GLN A C 1
ATOM 812 O O . GLN A 1 99 ? -17.387 1.148 16.900 1.00 82.50 99 GLN A O 1
ATOM 817 N N . SER A 1 100 ? -19.398 1.187 17.911 1.00 76.44 100 SER A N 1
ATOM 818 C CA . SER A 1 100 ? -19.669 2.602 17.640 1.00 76.44 100 SER A CA 1
ATOM 819 C C . SER A 1 100 ? -18.807 3.511 18.524 1.00 76.44 100 SER A C 1
ATOM 821 O O . SER A 1 100 ? -18.453 3.141 19.640 1.00 76.44 100 SER A O 1
ATOM 823 N N . GLY A 1 101 ? -18.504 4.714 18.035 1.00 79.62 101 GLY A N 1
ATOM 824 C CA . GLY A 1 101 ? -17.684 5.701 18.741 1.00 79.62 101 GLY A CA 1
ATOM 825 C C . GLY A 1 101 ? -16.316 5.950 18.107 1.00 79.62 101 GLY A C 1
ATOM 826 O O . GLY A 1 101 ? -16.064 5.576 16.955 1.00 79.62 101 GLY A O 1
ATOM 827 N N . ASP A 1 102 ? -15.468 6.641 18.868 1.00 81.38 102 ASP A N 1
ATOM 828 C CA . ASP A 1 102 ? -14.112 7.011 18.470 1.00 81.38 102 ASP A CA 1
ATOM 829 C C . ASP A 1 102 ? -13.154 5.814 18.492 1.00 81.38 102 ASP A C 1
ATOM 831 O O . ASP A 1 102 ? -13.352 4.824 19.196 1.00 81.38 102 ASP A O 1
ATOM 835 N N . SER A 1 103 ? -12.082 5.926 17.709 1.00 81.81 103 SER A N 1
ATOM 836 C CA . SER A 1 103 ? -10.990 4.954 17.727 1.00 81.81 103 SER A CA 1
ATOM 837 C C . SER A 1 103 ? -10.319 4.907 19.109 1.00 81.81 103 SER A C 1
ATOM 839 O O . SER A 1 103 ? -10.072 5.970 19.690 1.00 81.81 103 SER A O 1
ATOM 841 N N . PRO A 1 104 ? -9.924 3.716 19.604 1.00 81.00 104 PRO A N 1
ATOM 842 C CA . PRO A 1 104 ? -9.134 3.581 20.831 1.00 81.00 104 PRO A CA 1
ATOM 843 C C . PRO A 1 104 ? -7.759 4.264 20.735 1.00 81.00 104 PRO A C 1
ATOM 845 O O . PRO A 1 104 ? -7.109 4.499 21.754 1.00 81.00 104 PRO A O 1
ATOM 848 N N . LEU A 1 105 ? -7.305 4.599 19.522 1.00 84.06 105 LEU A N 1
ATOM 849 C CA . LEU A 1 105 ? -6.034 5.264 19.293 1.00 84.06 105 LEU A CA 1
ATOM 850 C C . LEU A 1 105 ? -6.105 6.755 19.642 1.00 84.06 105 LEU A C 1
ATOM 852 O O . LEU A 1 105 ? -6.733 7.557 18.941 1.00 84.06 105 LEU A O 1
ATOM 856 N N . GLN A 1 106 ? -5.376 7.147 20.685 1.00 76.75 106 GLN A N 1
ATOM 857 C CA . GLN A 1 106 ? -5.154 8.550 21.019 1.00 76.75 106 GLN A CA 1
ATOM 858 C C . GLN A 1 106 ? -3.906 9.065 20.297 1.00 76.75 106 GLN A C 1
ATOM 860 O O . GLN A 1 106 ? -2.782 8.676 20.604 1.00 76.75 106 GLN A O 1
ATOM 865 N N . LEU A 1 107 ? -4.106 9.944 19.316 1.00 78.06 107 LEU A N 1
ATOM 866 C CA . LEU A 1 107 ? -3.023 10.648 18.629 1.00 78.06 107 LEU A CA 1
ATOM 867 C C . LEU A 1 107 ? -2.929 12.070 19.187 1.00 78.06 107 LEU A C 1
ATOM 869 O O . LEU A 1 107 ? -3.952 12.743 19.314 1.00 78.06 107 LEU A O 1
ATOM 873 N N . GLY A 1 108 ? -1.712 12.535 19.486 1.00 77.19 108 GLY A N 1
ATOM 874 C CA . GLY A 1 108 ? -1.462 13.908 19.945 1.00 77.19 108 GLY A CA 1
ATOM 875 C C . GLY A 1 108 ? -1.861 14.974 18.908 1.00 77.19 108 GLY A C 1
ATOM 876 O O . GLY A 1 108 ? -2.278 14.632 17.796 1.00 77.19 108 GLY A O 1
ATOM 877 N N . PRO A 1 109 ? -1.735 16.275 19.213 1.00 74.06 109 PRO A N 1
ATOM 878 C CA . PRO A 1 109 ? -2.002 17.334 18.240 1.00 74.06 109 PRO A CA 1
ATOM 879 C C . PRO A 1 109 ? -1.130 17.166 16.985 1.00 74.06 109 PRO A C 1
ATOM 881 O O . PRO A 1 109 ? 0.013 16.714 17.060 1.00 74.06 109 PRO A O 1
ATOM 884 N N . LYS A 1 110 ? -1.693 17.468 15.808 1.00 67.06 110 LYS A N 1
ATOM 885 C CA . LYS A 1 110 ? -0.972 17.398 14.530 1.00 67.06 110 LYS A CA 1
ATOM 886 C C . LYS A 1 110 ? 0.075 18.515 14.516 1.00 67.06 110 LYS A C 1
ATOM 888 O O . LYS A 1 110 ? -0.282 19.678 14.369 1.00 67.06 110 LYS A O 1
ATOM 893 N N . ALA A 1 111 ? 1.345 18.170 14.702 1.00 60.41 111 ALA A N 1
ATOM 894 C CA . ALA A 1 111 ? 2.444 19.113 14.548 1.00 60.41 111 ALA A CA 1
ATOM 895 C C . ALA A 1 111 ? 2.804 19.194 13.060 1.00 60.41 111 ALA A C 1
ATOM 897 O O . ALA A 1 111 ? 3.503 18.332 12.534 1.00 60.41 111 ALA A O 1
ATOM 898 N N . GLU A 1 112 ? 2.276 20.196 12.363 1.00 60.09 112 GLU A N 1
ATOM 899 C CA . GLU A 1 112 ? 2.805 20.570 11.054 1.00 60.09 112 GLU A CA 1
ATOM 900 C C . GLU A 1 112 ? 4.010 21.476 11.285 1.00 60.09 112 GLU A C 1
ATOM 902 O O . GLU A 1 112 ? 3.869 22.623 11.710 1.00 60.09 112 GLU A O 1
ATOM 907 N N . ASP A 1 113 ? 5.210 20.953 11.044 1.00 58.81 113 ASP A N 1
ATOM 908 C CA . ASP A 1 113 ? 6.413 21.776 11.055 1.00 58.81 113 ASP A CA 1
ATOM 909 C C . ASP A 1 113 ? 6.495 22.562 9.738 1.00 58.81 113 ASP A C 1
ATOM 911 O O . ASP A 1 113 ? 7.122 22.152 8.762 1.00 58.81 113 ASP A O 1
ATOM 915 N N . VAL A 1 114 ? 5.793 23.695 9.693 1.00 62.75 114 VAL A N 1
ATOM 916 C CA . VAL A 1 114 ? 5.742 24.610 8.538 1.00 62.75 114 VAL A CA 1
ATOM 917 C C . VAL A 1 114 ? 7.031 25.437 8.385 1.00 62.75 114 VAL A C 1
ATOM 919 O O . VAL A 1 114 ? 7.134 26.278 7.493 1.00 62.75 114 VAL A O 1
ATOM 922 N N . SER A 1 115 ? 8.028 25.232 9.253 1.00 58.59 115 SER A N 1
ATOM 923 C CA . SER A 1 115 ? 9.111 26.194 9.484 1.00 58.59 115 SER A CA 1
ATOM 924 C C . SER A 1 115 ? 10.280 26.156 8.489 1.00 58.59 115 SER A C 1
ATOM 926 O O . SER A 1 115 ? 11.221 26.935 8.643 1.00 58.59 115 SER A O 1
ATOM 928 N N . LYS A 1 116 ? 10.265 25.312 7.444 1.00 60.09 116 LYS A N 1
ATOM 929 C CA . LYS A 1 116 ? 11.419 25.193 6.526 1.00 60.09 116 LYS A CA 1
ATOM 930 C C . LYS A 1 116 ? 11.076 25.280 5.037 1.00 60.09 116 LYS A C 1
ATOM 932 O O . LYS A 1 116 ? 11.030 24.252 4.362 1.00 60.09 116 LYS A O 1
ATOM 937 N N . PRO A 1 117 ? 11.002 26.488 4.455 1.00 57.41 117 PRO A N 1
ATOM 938 C CA . PRO A 1 117 ? 11.106 26.671 3.019 1.00 57.41 117 PRO A CA 1
ATOM 939 C C . PRO A 1 117 ? 12.532 27.119 2.656 1.00 57.41 117 PRO A C 1
ATOM 941 O O . PRO A 1 117 ? 12.746 28.217 2.158 1.00 57.41 117 PRO A O 1
ATOM 944 N N . HIS A 1 118 ? 13.536 26.270 2.887 1.00 55.62 118 HIS A N 1
ATOM 945 C CA . HIS A 1 118 ? 14.845 26.433 2.243 1.00 55.62 118 HIS A CA 1
ATOM 946 C C . HIS A 1 118 ? 15.089 25.255 1.305 1.00 55.62 118 HIS A C 1
ATOM 948 O O . HIS A 1 118 ? 15.852 24.337 1.592 1.00 55.62 118 HIS A O 1
ATOM 954 N N . VAL A 1 119 ? 14.404 25.274 0.161 1.00 69.69 119 VAL A N 1
ATOM 955 C CA . VAL A 1 119 ? 14.703 24.361 -0.944 1.00 69.69 119 VAL A CA 1
ATOM 956 C C . VAL A 1 119 ? 15.823 24.970 -1.785 1.00 69.69 119 VAL A C 1
ATOM 958 O O . VAL A 1 119 ? 15.632 25.947 -2.501 1.00 69.69 119 VAL A O 1
ATOM 961 N N . ASN A 1 120 ? 17.031 24.423 -1.658 1.00 80.56 120 ASN A N 1
ATOM 962 C CA . ASN A 1 120 ? 18.174 24.837 -2.469 1.00 80.56 120 ASN A CA 1
ATOM 963 C C . ASN A 1 120 ? 17.879 24.535 -3.960 1.00 80.56 120 ASN A C 1
ATOM 965 O O . ASN A 1 120 ? 17.547 23.388 -4.268 1.00 80.56 120 ASN A O 1
ATOM 969 N N . PRO A 1 121 ? 18.015 25.495 -4.897 1.00 82.25 121 PRO A N 1
ATOM 970 C CA . PRO A 1 121 ? 17.747 25.275 -6.324 1.00 82.25 121 PRO A CA 1
ATOM 971 C C . PRO A 1 121 ? 18.509 24.086 -6.926 1.00 82.25 121 PRO A C 1
ATOM 973 O O . PRO A 1 121 ? 17.965 23.351 -7.746 1.00 82.25 121 PRO A O 1
ATOM 976 N N . ILE A 1 122 ? 19.741 23.843 -6.467 1.00 84.50 122 ILE A N 1
ATOM 977 C CA . ILE A 1 122 ? 20.556 22.693 -6.881 1.00 84.50 122 ILE A CA 1
ATOM 978 C C . ILE A 1 122 ? 19.895 21.388 -6.425 1.00 84.50 122 ILE A C 1
ATOM 980 O O . ILE A 1 122 ? 19.761 20.443 -7.199 1.00 84.50 122 ILE A O 1
ATOM 984 N N . PHE A 1 123 ? 19.422 21.349 -5.178 1.00 81.44 123 PHE A N 1
ATOM 985 C CA . PHE A 1 123 ? 18.707 20.197 -4.635 1.00 81.44 123 PHE A CA 1
ATOM 986 C C . PHE A 1 123 ? 17.395 19.941 -5.388 1.00 81.44 123 PHE A C 1
ATOM 988 O O . PHE A 1 123 ? 17.071 18.794 -5.683 1.00 81.44 123 PHE A O 1
ATOM 995 N N . VAL A 1 124 ? 16.667 20.998 -5.764 1.00 82.25 124 VAL A N 1
ATOM 996 C CA . VAL A 1 124 ? 15.456 20.889 -6.595 1.00 82.25 124 VAL A CA 1
ATOM 997 C C . VAL A 1 124 ? 15.780 20.303 -7.971 1.00 82.25 124 VAL A C 1
ATOM 999 O O . VAL A 1 124 ? 15.082 19.393 -8.415 1.00 82.25 124 VAL A O 1
ATOM 1002 N N . PHE A 1 125 ? 16.859 20.756 -8.616 1.00 87.25 125 PHE A N 1
ATOM 1003 C CA . PHE A 1 125 ? 17.301 20.228 -9.908 1.00 87.25 125 PHE A CA 1
ATOM 1004 C C . PHE A 1 125 ? 17.678 18.741 -9.837 1.00 87.25 125 PHE A C 1
ATOM 1006 O O . PHE A 1 125 ? 17.201 17.944 -10.645 1.00 87.25 125 PHE A O 1
ATOM 1013 N N . PHE A 1 126 ? 18.465 18.331 -8.836 1.00 85.19 126 PHE A N 1
ATOM 1014 C CA . PHE A 1 126 ? 18.788 16.913 -8.641 1.00 85.19 126 PHE A CA 1
ATOM 1015 C C . PHE A 1 126 ? 17.542 16.073 -8.365 1.00 85.19 126 PHE A C 1
ATOM 1017 O O . PHE A 1 126 ? 17.418 14.973 -8.900 1.00 85.19 126 PHE A O 1
ATOM 1024 N N . ARG A 1 127 ? 16.588 16.596 -7.589 1.00 83.00 127 ARG A N 1
ATOM 1025 C CA . ARG A 1 127 ? 15.325 15.906 -7.309 1.00 83.00 127 ARG A CA 1
ATOM 1026 C C . ARG A 1 127 ? 14.465 15.753 -8.564 1.00 83.00 127 ARG A C 1
ATOM 1028 O O . ARG A 1 127 ? 13.857 14.706 -8.748 1.00 83.00 127 ARG A O 1
ATOM 1035 N N . PHE A 1 128 ? 14.479 16.738 -9.461 1.00 85.50 128 PHE A N 1
ATOM 1036 C CA . PHE A 1 128 ? 13.844 16.643 -10.777 1.00 85.50 128 PHE A CA 1
ATOM 1037 C C . PHE A 1 128 ? 14.522 15.603 -11.689 1.00 85.50 128 PHE A C 1
ATOM 1039 O O . PHE A 1 128 ? 13.836 14.825 -12.355 1.00 85.50 128 PHE A O 1
ATOM 1046 N N . LEU A 1 129 ? 15.859 15.542 -11.695 1.00 88.69 129 LEU A N 1
ATOM 1047 C CA . LEU A 1 129 ? 16.618 14.586 -12.508 1.00 88.69 129 LEU A CA 1
ATOM 1048 C C . LEU A 1 129 ? 16.438 13.140 -12.025 1.00 88.69 129 LEU A C 1
ATOM 1050 O O . LEU A 1 129 ? 16.055 12.275 -12.814 1.00 88.69 129 LEU A O 1
ATOM 1054 N N . ILE A 1 130 ? 16.662 12.897 -10.725 1.00 86.94 130 ILE A N 1
ATOM 1055 C CA . ILE A 1 130 ? 16.356 11.617 -10.058 1.00 86.94 130 ILE A CA 1
ATOM 1056 C C . ILE A 1 130 ? 14.922 11.241 -10.356 1.00 86.94 130 ILE A C 1
ATOM 1058 O O . ILE A 1 130 ? 14.628 10.090 -10.681 1.00 86.94 130 ILE A O 1
ATOM 1062 N N . GLY A 1 131 ? 14.059 12.251 -10.293 1.00 84.25 131 GLY A N 1
ATOM 1063 C CA . GLY A 1 131 ? 12.687 12.102 -10.638 1.00 84.25 131 GLY A CA 1
ATOM 1064 C C . GLY A 1 131 ? 12.542 11.441 -12.014 1.00 84.25 131 GLY A C 1
ATOM 1065 O O . GLY A 1 131 ? 12.119 10.291 -12.161 1.00 84.25 131 GLY A O 1
ATOM 1066 N N . THR A 1 132 ? 12.896 12.189 -13.045 1.00 86.56 132 THR A N 1
ATOM 1067 C CA . THR A 1 132 ? 12.730 11.794 -14.446 1.00 86.56 132 THR A CA 1
ATOM 1068 C C . THR A 1 132 ? 13.276 10.386 -14.734 1.00 86.56 132 THR A C 1
ATOM 1070 O O . THR A 1 132 ? 12.649 9.618 -15.469 1.00 86.56 132 THR A O 1
ATOM 1073 N N . ILE A 1 133 ? 14.388 10.002 -14.098 1.00 87.12 133 ILE A N 1
ATOM 1074 C CA . ILE A 1 133 ? 14.963 8.653 -14.192 1.00 87.12 133 ILE A CA 1
ATOM 1075 C C . ILE A 1 133 ? 14.015 7.588 -13.619 1.00 87.12 133 ILE A C 1
ATOM 1077 O O . ILE A 1 133 ? 13.730 6.607 -14.310 1.00 87.12 133 ILE A O 1
ATOM 1081 N N . CYS A 1 134 ? 13.490 7.765 -12.399 1.00 82.62 134 CYS A N 1
ATOM 1082 C CA . CYS A 1 134 ? 12.573 6.778 -11.813 1.00 82.62 134 CYS A CA 1
ATOM 1083 C C . CYS A 1 134 ? 11.271 6.683 -12.621 1.00 82.62 134 CYS A C 1
ATOM 1085 O O . CYS A 1 134 ? 10.785 5.580 -12.863 1.00 82.62 134 CYS A O 1
ATOM 1087 N N . ALA A 1 135 ? 10.733 7.815 -13.091 1.00 82.12 135 ALA A N 1
ATOM 1088 C CA . ALA A 1 135 ? 9.536 7.832 -13.934 1.00 82.12 135 ALA A CA 1
ATOM 1089 C C . ALA A 1 135 ? 9.750 7.044 -15.239 1.00 82.12 135 ALA A C 1
ATOM 1091 O O . ALA A 1 135 ? 8.925 6.209 -15.609 1.00 82.12 135 ALA A O 1
ATOM 1092 N N . THR A 1 136 ? 10.898 7.241 -15.894 1.00 86.50 136 THR A N 1
ATOM 1093 C CA . THR A 1 136 ? 11.272 6.495 -17.104 1.00 86.50 136 THR A CA 1
ATOM 1094 C C . THR A 1 136 ? 11.412 5.000 -16.813 1.00 86.50 136 THR A C 1
ATOM 1096 O O . THR A 1 136 ? 10.910 4.173 -17.571 1.00 86.50 136 THR A O 1
ATOM 1099 N N . TYR A 1 137 ? 12.036 4.630 -15.692 1.00 83.94 137 TYR A N 1
ATOM 1100 C CA . TYR A 1 137 ? 12.154 3.232 -15.276 1.00 83.94 137 TYR A CA 1
ATOM 1101 C C . TYR A 1 137 ? 10.775 2.580 -15.096 1.00 83.94 137 TYR A C 1
ATOM 1103 O O . TYR A 1 137 ? 10.491 1.562 -15.728 1.00 83.94 137 TYR A O 1
ATOM 1111 N N . PHE A 1 138 ? 9.883 3.189 -14.310 1.00 78.62 138 PHE A N 1
ATOM 1112 C CA . PHE A 1 138 ? 8.538 2.652 -14.081 1.00 78.62 138 PHE A CA 1
ATOM 1113 C C . PHE A 1 138 ? 7.650 2.659 -15.330 1.00 78.62 138 PHE A C 1
ATOM 1115 O O . PHE A 1 138 ? 6.725 1.856 -15.403 1.00 78.62 138 PHE A O 1
ATOM 1122 N N . PHE A 1 139 ? 7.943 3.490 -16.331 1.00 83.50 139 PHE A N 1
ATOM 1123 C CA . PHE A 1 139 ? 7.299 3.421 -17.643 1.00 83.50 139 PHE A CA 1
ATOM 1124 C C . PHE A 1 139 ? 7.799 2.232 -18.483 1.00 83.50 139 PHE A C 1
ATOM 1126 O O . PHE A 1 139 ? 7.009 1.541 -19.127 1.00 83.50 139 PHE A O 1
ATOM 1133 N N . LEU A 1 140 ? 9.105 1.951 -18.455 1.00 84.31 140 LEU A N 1
ATOM 1134 C CA . LEU A 1 140 ? 9.716 0.883 -19.249 1.00 84.31 140 LEU A CA 1
ATOM 1135 C C . LEU A 1 140 ? 9.452 -0.520 -18.689 1.00 84.31 140 LEU A C 1
ATOM 1137 O O . LEU A 1 140 ? 9.310 -1.464 -19.468 1.00 84.31 140 LEU A O 1
ATOM 1141 N N . VAL A 1 141 ? 9.369 -0.690 -17.364 1.00 78.62 141 VAL A N 1
ATOM 1142 C CA . VAL A 1 141 ? 9.179 -2.025 -16.762 1.00 78.62 141 VAL A CA 1
ATOM 1143 C C . VAL A 1 141 ? 7.867 -2.694 -17.218 1.00 78.62 141 VAL A C 1
ATOM 1145 O O . VAL A 1 141 ? 7.938 -3.846 -17.645 1.00 78.62 141 VAL A O 1
ATOM 1148 N N . PRO A 1 142 ? 6.686 -2.041 -17.212 1.00 76.69 142 PRO A N 1
ATOM 1149 C CA . PRO A 1 142 ? 5.453 -2.630 -17.737 1.00 76.69 142 PRO A CA 1
ATOM 1150 C C . PRO A 1 142 ? 5.545 -3.016 -19.216 1.00 76.69 142 PRO A C 1
ATOM 1152 O O . PRO A 1 142 ? 5.041 -4.070 -19.595 1.00 76.69 142 PRO A O 1
ATOM 1155 N N . ILE A 1 143 ? 6.224 -2.210 -20.041 1.00 82.12 143 ILE A N 1
ATOM 1156 C CA . ILE A 1 143 ? 6.445 -2.510 -21.465 1.00 82.12 143 ILE A CA 1
ATOM 1157 C C . ILE A 1 143 ? 7.302 -3.772 -21.608 1.00 82.12 143 ILE A C 1
ATOM 1159 O O . ILE A 1 143 ? 6.947 -4.684 -22.354 1.00 82.12 143 ILE A O 1
ATOM 1163 N N . TYR A 1 144 ? 8.393 -3.864 -20.846 1.00 81.88 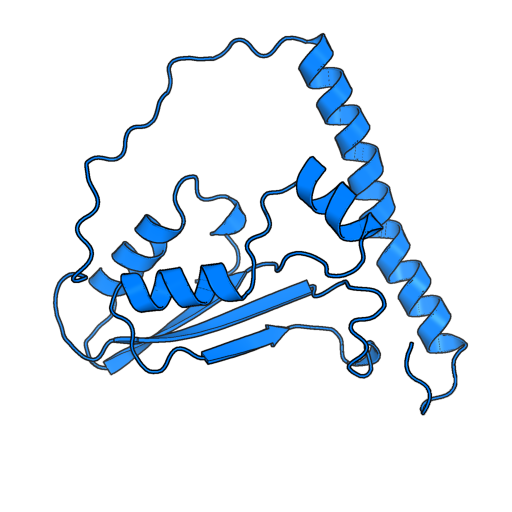144 TYR A N 1
ATOM 1164 C CA . TYR A 1 144 ? 9.241 -5.053 -20.806 1.00 81.88 144 TYR A CA 1
ATOM 1165 C C . TYR A 1 144 ? 8.466 -6.299 -20.347 1.00 81.88 144 TYR A C 1
ATOM 1167 O O . TYR A 1 144 ? 8.562 -7.349 -20.983 1.00 81.88 144 TYR A O 1
ATOM 1175 N N . MET A 1 145 ? 7.653 -6.185 -19.289 1.00 75.62 145 MET A N 1
ATOM 1176 C CA . MET A 1 145 ? 6.806 -7.284 -18.806 1.00 75.62 145 MET A CA 1
ATOM 1177 C C . MET A 1 145 ? 5.783 -7.720 -19.850 1.00 75.62 145 MET A C 1
ATOM 1179 O O . MET A 1 145 ? 5.583 -8.916 -20.044 1.00 75.62 145 MET A O 1
ATOM 1183 N N . TRP A 1 146 ? 5.159 -6.766 -20.540 1.00 76.19 146 TRP A N 1
ATOM 1184 C CA . TRP A 1 146 ? 4.177 -7.039 -21.582 1.00 76.19 146 TRP A CA 1
ATOM 1185 C C . TRP A 1 146 ? 4.790 -7.798 -22.760 1.00 76.19 146 TRP A C 1
ATOM 1187 O O . TRP A 1 146 ? 4.252 -8.819 -23.188 1.00 76.19 146 TRP A O 1
ATOM 1197 N N . ILE A 1 147 ? 5.954 -7.353 -23.242 1.00 82.00 147 ILE A N 1
ATOM 1198 C CA . ILE A 1 147 ? 6.703 -8.052 -24.294 1.00 82.00 147 ILE A CA 1
ATOM 1199 C C . ILE A 1 147 ? 7.080 -9.462 -23.822 1.00 82.00 147 ILE A C 1
ATOM 1201 O O . ILE A 1 147 ? 6.908 -10.434 -24.558 1.00 82.00 147 ILE A O 1
ATOM 1205 N N . LYS A 1 148 ? 7.547 -9.601 -22.577 1.00 75.75 148 LYS A N 1
ATOM 1206 C CA . LYS A 1 148 ? 7.920 -10.898 -22.007 1.00 75.75 148 LYS A CA 1
ATOM 1207 C C . LYS A 1 148 ? 6.726 -11.851 -21.890 1.00 75.75 148 LYS A C 1
ATOM 1209 O O . LYS A 1 148 ? 6.882 -13.025 -22.215 1.00 75.75 148 LYS A O 1
ATOM 1214 N N . ASP A 1 149 ? 5.542 -11.377 -21.504 1.00 74.19 149 ASP A N 1
ATOM 1215 C CA . ASP A 1 149 ? 4.322 -12.200 -21.478 1.00 74.19 149 ASP A CA 1
ATOM 1216 C C . ASP A 1 149 ? 3.928 -12.704 -22.876 1.00 74.19 149 ASP A C 1
ATOM 1218 O O . ASP A 1 149 ? 3.501 -13.848 -23.016 1.00 74.19 149 ASP A O 1
ATOM 1222 N N . LYS A 1 150 ? 4.151 -11.904 -23.930 1.00 78.50 150 LYS A N 1
ATOM 1223 C CA . LYS A 1 150 ? 3.914 -12.328 -25.322 1.00 78.50 150 LYS A CA 1
ATOM 1224 C C . LYS A 1 150 ? 4.886 -13.403 -25.811 1.00 78.50 150 LYS A C 1
ATOM 1226 O O . LYS A 1 150 ? 4.511 -14.201 -26.665 1.00 78.50 150 LYS A O 1
ATOM 1231 N N . ILE A 1 151 ? 6.115 -13.418 -25.297 1.00 80.44 151 ILE A N 1
ATOM 1232 C CA . ILE A 1 151 ? 7.175 -14.342 -25.732 1.00 80.44 151 ILE A CA 1
ATOM 1233 C C . ILE A 1 151 ? 7.187 -15.628 -24.890 1.00 80.44 151 ILE A C 1
ATOM 1235 O O . ILE A 1 151 ? 7.490 -16.702 -25.407 1.00 80.44 151 ILE A O 1
ATOM 1239 N N . VAL A 1 152 ? 6.872 -15.548 -23.591 1.00 73.31 152 VAL A N 1
ATOM 1240 C CA . VAL A 1 152 ? 6.949 -16.689 -22.666 1.00 73.31 152 VAL A CA 1
ATOM 1241 C C . VAL A 1 152 ? 5.653 -17.520 -22.711 1.00 73.31 152 VAL A C 1
ATOM 1243 O O . VAL A 1 152 ? 4.600 -17.028 -22.286 1.00 73.31 152 VAL A O 1
ATOM 1246 N N . PRO A 1 153 ? 5.711 -18.810 -23.113 1.00 70.12 153 PRO A N 1
ATOM 1247 C CA . PRO A 1 153 ? 4.539 -19.684 -23.182 1.00 70.12 153 PRO A CA 1
ATOM 1248 C C . PRO A 1 153 ? 3.770 -19.739 -21.857 1.00 70.12 153 PRO A C 1
ATOM 1250 O O . PRO A 1 153 ? 4.376 -19.709 -20.778 1.00 70.12 153 PRO A O 1
ATOM 1253 N N . GLN A 1 154 ? 2.439 -19.825 -21.925 1.00 60.47 154 GLN A N 1
ATOM 1254 C CA . GLN A 1 154 ? 1.584 -19.937 -20.741 1.00 60.47 154 GLN A CA 1
ATOM 1255 C C . GLN A 1 154 ? 1.894 -21.249 -20.003 1.00 60.47 154 GLN A C 1
ATOM 1257 O O . GLN A 1 154 ? 1.686 -22.329 -20.541 1.00 60.47 154 GLN A O 1
ATOM 1262 N N . GLY A 1 155 ? 2.474 -21.148 -18.802 1.00 61.56 155 GLY A N 1
ATOM 1263 C CA . GLY A 1 155 ? 2.894 -22.305 -17.995 1.00 61.56 155 GLY A CA 1
ATOM 1264 C C . GLY A 1 155 ? 4.246 -22.154 -17.290 1.00 61.56 155 GLY A C 1
ATOM 1265 O O . GLY A 1 155 ? 4.546 -22.928 -16.387 1.00 61.56 155 GLY A O 1
ATOM 1266 N N . ARG A 1 156 ? 5.059 -21.148 -17.647 1.00 60.78 156 ARG A N 1
ATOM 1267 C CA . ARG A 1 156 ? 6.293 -20.800 -16.912 1.00 60.78 156 ARG A CA 1
ATOM 1268 C C . ARG A 1 156 ? 6.121 -19.496 -16.118 1.00 60.78 156 ARG A C 1
ATOM 1270 O O . ARG A 1 156 ? 5.482 -18.576 -16.644 1.00 60.78 156 ARG A O 1
ATOM 1277 N N . PRO A 1 157 ? 6.656 -19.399 -14.885 1.00 58.44 157 PRO A N 1
ATOM 1278 C CA . PRO A 1 157 ? 6.662 -18.148 -14.131 1.00 58.44 157 PRO A CA 1
ATOM 1279 C C . PRO A 1 157 ? 7.528 -17.107 -14.854 1.00 58.44 157 PRO A C 1
ATOM 1281 O O . PRO A 1 157 ? 8.591 -17.443 -15.382 1.00 58.44 157 PRO A O 1
ATOM 1284 N N . ILE A 1 158 ? 7.036 -15.865 -14.905 1.00 57.53 158 ILE A N 1
ATOM 1285 C CA . ILE A 1 158 ? 7.697 -14.713 -15.535 1.00 57.53 158 ILE A CA 1
ATOM 1286 C C . ILE A 1 158 ? 8.629 -14.059 -14.520 1.00 57.53 158 ILE A C 1
ATOM 1288 O O . ILE A 1 158 ? 8.198 -13.770 -13.385 1.00 57.53 158 ILE A O 1
#

Radius of gyration: 19.02 Å; chains: 1; bounding box: 42×49×47 Å

pLDDT: mean 77.5, std 11.58, range [42.06, 91.62]

Foldseek 3Di:
DEEDLQVDPDSLVVLQVVLQPADAFDKDKYKYFAQFPEPVLNVLCVLQGDHDHQVVVQVSNVQQPFPPKDKAFDDDPLQVPDSHLTRRGIIIIMTTRNDHHGGPDDDDDDDDPPPDPPDPVVNVVVSVVSVVVSVVVVVVSVVVSVVVSVVDDPPDRD

Sequence (158 aa):
MHGSIEYWPDPQRGIREAYRVLSADGVACMIGPVRPTFWLSRFFADMWMLFPTEEEYIEWFERAGFKDVELTRIGPKWYRGARRHGLVIGCCVTGIKTQSGDSPLQLGPKAEDVSKPHVNPIFVFFRFLIGTICATYFFLVPIYMWIKDKIVPQGRPI

InterPro domains:
  IPR029063 S-adenosyl-L-methionine-dependent methyltransferase superfamily [G3DSA:3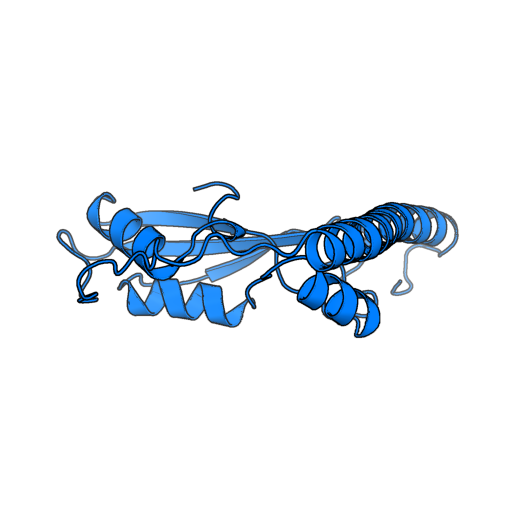.40.50.150] (1-88)
  IPR029063 S-adenosyl-L-methionine-dependent methyltransferase superfamily [SSF53335] (2-81)
  IPR031164 SAM-binding methyltransferase MPBQ/MBSQ [PS51734] (1-94)
  IPR044649 2-methyl-6-phytyl-1,4-hydroquinone methyltransferase [PTHR44516] (3-158)